Protein AF-A0A5J9T314-F1 (afdb_monomer_lite)

Organism: NCBI:txid38414

Radius of gyration: 30.05 Å; chains: 1; bounding box: 91×34×72 Å

pLDDT: mean 71.36, std 20.98, range [35.53, 98.06]

Sequence (115 aa):
MSHTDVNLLNKENENLRLELALKTTELELEENHRLKLELITKTKENDFLLTHLRHTPPSPASSQLLRQPWVHALLPHPIIRSRCMGMDERNIRRYEPDDLLMPFTSTKQPFSGGK

Secondary structure (DSSP, 8-state):
--HHHHHHHHHHHHHHHHHHHHHHHHHHHHHHHHHHHHHHHHHHHHHHHHHHHHHSPPPHHHHHHHTSTTHHHH-S-HHHHHHHTT--GGGGGG--GGGG---------------

Foldseek 3Di:
DDPVVVVVVVVVVVVVVVVVVVVVVVVVVVVVVVVVVVVVVVVVVVVVVVVVVVPDDDDPVRLVCLPDPVVLVVPPALVVNCVSVVHDPVVSVPDDVVVPPPDPDDDDDDDDDDD

Structure (mmCIF, N/CA/C/O backbone):
data_AF-A0A5J9T314-F1
#
_entry.id   AF-A0A5J9T314-F1
#
loop_
_atom_site.group_PDB
_atom_site.id
_atom_site.type_symbol
_atom_site.label_atom_id
_atom_site.label_alt_id
_atom_site.label_comp_id
_atom_site.label_asym_id
_atom_site.label_entity_id
_atom_site.label_seq_id
_atom_site.pdbx_PDB_ins_code
_atom_site.Cartn_x
_atom_site.Cartn_y
_atom_site.Cartn_z
_atom_site.occupa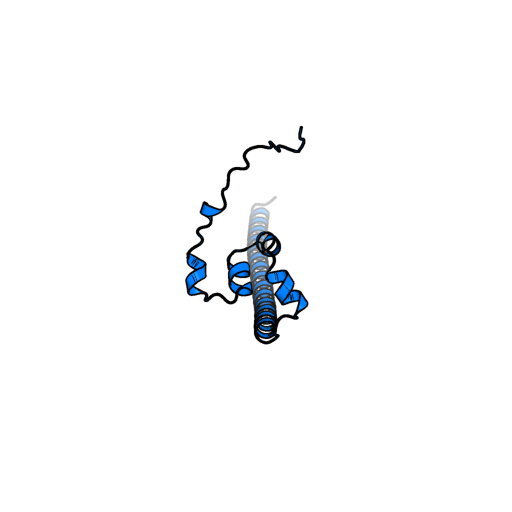ncy
_atom_site.B_iso_or_equiv
_atom_site.auth_seq_id
_atom_site.auth_comp_id
_atom_site.auth_asym_id
_atom_site.auth_atom_id
_atom_site.pdbx_PDB_model_num
ATOM 1 N N . MET A 1 1 ? 23.058 6.453 -40.280 1.00 60.25 1 MET A N 1
ATOM 2 C CA . MET A 1 1 ? 23.383 5.734 -39.029 1.00 60.25 1 MET A CA 1
ATOM 3 C C . MET A 1 1 ? 23.900 4.364 -39.403 1.00 60.25 1 MET A C 1
ATOM 5 O O . MET A 1 1 ? 23.327 3.752 -40.298 1.00 60.25 1 MET A O 1
ATOM 9 N N . SER A 1 2 ? 24.997 3.922 -38.797 1.00 80.62 2 SER A N 1
ATOM 10 C CA . SER A 1 2 ? 25.560 2.600 -39.073 1.00 80.62 2 SER A CA 1
ATOM 11 C C . SER A 1 2 ? 24.769 1.508 -38.338 1.00 80.62 2 SER A C 1
ATOM 13 O O . SER A 1 2 ? 24.140 1.770 -37.313 1.00 80.62 2 SER A O 1
ATOM 15 N N . HIS A 1 3 ? 24.798 0.268 -38.836 1.00 77.44 3 HIS A N 1
ATOM 16 C CA . HIS A 1 3 ? 24.188 -0.877 -38.140 1.00 77.44 3 HIS A CA 1
ATOM 17 C C . HIS A 1 3 ? 24.756 -1.077 -36.724 1.00 77.44 3 HIS A C 1
ATOM 19 O O . HIS A 1 3 ? 24.053 -1.532 -35.824 1.00 77.44 3 HIS A O 1
ATOM 25 N N . THR A 1 4 ? 26.016 -0.699 -36.517 1.00 79.94 4 THR A N 1
ATOM 26 C CA . THR A 1 4 ? 26.675 -0.678 -35.210 1.00 79.94 4 THR A CA 1
ATOM 27 C C . THR A 1 4 ? 26.055 0.348 -34.259 1.00 79.94 4 THR A C 1
ATOM 29 O O . THR A 1 4 ? 25.827 0.009 -33.100 1.00 79.94 4 THR A O 1
ATOM 32 N N . ASP A 1 5 ? 25.683 1.536 -34.747 1.00 85.88 5 ASP A N 1
ATOM 33 C CA . ASP A 1 5 ? 25.027 2.569 -33.928 1.00 85.88 5 ASP A CA 1
ATOM 34 C C . ASP A 1 5 ? 23.623 2.131 -33.491 1.00 85.88 5 ASP A C 1
ATOM 36 O O . ASP A 1 5 ? 23.231 2.338 -32.347 1.00 85.88 5 ASP A O 1
ATOM 40 N N . VAL A 1 6 ? 22.871 1.472 -34.380 1.00 88.88 6 VAL A N 1
ATOM 41 C CA . VAL A 1 6 ? 21.519 0.965 -34.078 1.00 88.88 6 VAL A CA 1
ATOM 42 C C . VAL A 1 6 ? 21.562 -0.147 -33.026 1.00 88.88 6 VAL A C 1
ATOM 44 O O . VAL A 1 6 ? 20.749 -0.161 -32.104 1.00 88.88 6 VAL A O 1
ATOM 47 N N . ASN A 1 7 ? 22.532 -1.060 -33.117 1.00 91.44 7 ASN A N 1
ATOM 48 C CA . ASN A 1 7 ? 22.693 -2.133 -32.134 1.00 91.44 7 ASN A CA 1
ATOM 49 C C . ASN A 1 7 ? 23.099 -1.606 -30.753 1.00 91.44 7 ASN A C 1
ATOM 51 O O . ASN A 1 7 ? 22.654 -2.146 -29.741 1.00 91.44 7 ASN A O 1
ATOM 55 N N . LEU A 1 8 ? 23.933 -0.564 -30.704 1.00 93.31 8 LEU A N 1
ATOM 56 C CA . LEU A 1 8 ? 24.309 0.081 -29.449 1.00 93.31 8 LEU A CA 1
ATOM 57 C C . LEU A 1 8 ? 23.100 0.781 -28.812 1.00 93.31 8 LEU A C 1
ATOM 59 O O . LEU A 1 8 ? 22.816 0.554 -27.639 1.00 93.31 8 LEU A O 1
ATOM 63 N N . LEU A 1 9 ? 22.337 1.529 -29.613 1.00 93.31 9 LEU A N 1
ATOM 64 C CA . LEU A 1 9 ? 21.135 2.232 -29.165 1.00 93.31 9 LEU A CA 1
ATOM 65 C C . LEU A 1 9 ? 20.049 1.271 -28.653 1.00 93.31 9 LEU A C 1
ATOM 67 O O . LEU A 1 9 ? 19.348 1.568 -27.687 1.00 93.31 9 LEU A O 1
ATOM 71 N N . ASN A 1 10 ? 19.896 0.107 -29.290 1.00 94.88 10 ASN A N 1
ATOM 72 C CA . ASN A 1 10 ? 18.940 -0.908 -28.848 1.00 94.88 10 ASN A CA 1
ATOM 73 C C . ASN A 1 10 ? 19.334 -1.503 -27.494 1.00 94.88 10 ASN A C 1
ATOM 75 O O . ASN A 1 10 ? 18.483 -1.615 -26.616 1.00 94.88 10 ASN A O 1
ATOM 79 N N . LYS A 1 11 ? 20.622 -1.813 -27.295 1.00 94.44 11 LYS A N 1
ATOM 80 C CA . LYS A 1 11 ? 21.128 -2.304 -26.004 1.00 94.44 11 LYS A CA 1
ATOM 81 C C . LYS A 1 11 ? 20.945 -1.277 -24.893 1.00 94.44 11 LYS A C 1
ATOM 83 O O . LYS A 1 11 ? 20.544 -1.628 -23.791 1.00 94.44 11 LYS A O 1
ATOM 88 N N . GLU A 1 12 ? 21.219 -0.009 -25.182 1.00 95.81 12 GLU A N 1
ATOM 89 C CA . GLU A 1 12 ? 21.023 1.071 -24.217 1.00 95.81 12 GLU A CA 1
ATOM 90 C C . GLU A 1 12 ? 19.540 1.235 -23.851 1.00 95.81 12 GLU A C 1
ATOM 92 O O . GLU A 1 12 ? 19.203 1.325 -22.674 1.00 95.81 12 GLU A O 1
ATOM 97 N N . ASN A 1 13 ? 18.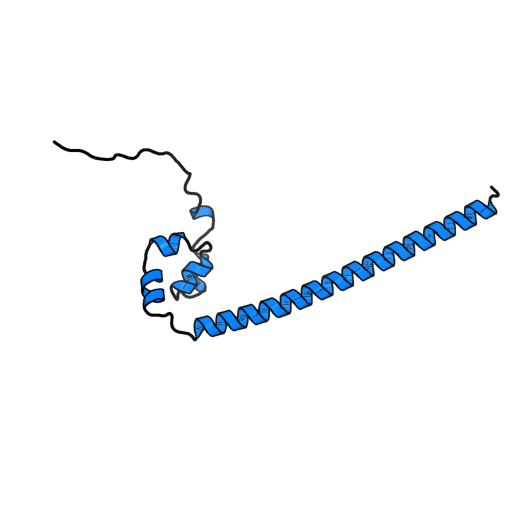633 1.153 -24.829 1.00 96.19 13 ASN A N 1
ATOM 98 C CA . ASN A 1 13 ? 17.192 1.170 -24.568 1.00 96.19 13 ASN A CA 1
ATOM 99 C C . ASN A 1 13 ? 16.712 -0.028 -23.739 1.00 96.19 13 ASN A C 1
ATOM 101 O O . ASN A 1 13 ? 15.865 0.139 -22.863 1.00 96.19 13 ASN A O 1
ATOM 105 N N . GLU A 1 14 ? 17.217 -1.233 -24.004 1.00 97.00 14 GLU A N 1
ATOM 106 C CA . GLU A 1 14 ? 16.896 -2.409 -23.189 1.00 97.00 14 GLU A CA 1
ATOM 107 C C . GLU A 1 14 ? 17.394 -2.242 -21.753 1.00 97.00 14 GLU A C 1
ATOM 109 O O . GLU A 1 14 ? 16.632 -2.479 -20.816 1.00 97.00 14 GLU A O 1
ATOM 114 N N . ASN A 1 15 ? 18.617 -1.741 -21.569 1.00 96.81 15 ASN A N 1
ATOM 115 C CA . ASN A 1 15 ? 19.162 -1.458 -20.244 1.00 96.81 15 ASN A CA 1
ATOM 116 C C . ASN A 1 15 ? 18.316 -0.430 -19.485 1.00 96.81 15 ASN A C 1
ATOM 118 O O . ASN A 1 15 ? 17.975 -0.663 -18.328 1.00 96.81 15 ASN A O 1
ATOM 122 N N . LEU A 1 16 ? 17.909 0.663 -20.138 1.00 97.75 16 LEU A N 1
ATOM 123 C CA . LEU A 1 16 ? 17.045 1.673 -19.523 1.00 97.75 16 LEU A CA 1
ATOM 124 C C . LEU A 1 16 ? 15.677 1.098 -19.135 1.00 97.75 16 LEU A C 1
ATOM 126 O O . LEU A 1 16 ? 15.155 1.417 -18.070 1.00 97.75 16 LEU A O 1
ATOM 130 N N . ARG A 1 17 ? 15.095 0.221 -19.963 1.00 97.75 17 ARG A N 1
ATOM 131 C CA . ARG A 1 17 ? 13.831 -0.460 -19.635 1.00 97.75 17 ARG A CA 1
ATOM 132 C C . ARG A 1 17 ? 13.969 -1.365 -18.416 1.00 97.75 17 ARG A C 1
ATOM 134 O O . ARG A 1 17 ? 13.069 -1.379 -17.580 1.00 97.75 17 ARG A O 1
ATOM 141 N N . LEU A 1 18 ? 15.076 -2.098 -18.310 1.00 97.75 18 LEU A N 1
ATOM 142 C CA . LEU A 1 18 ? 15.356 -2.947 -17.153 1.00 97.75 18 LEU A CA 1
ATOM 143 C C . LEU A 1 18 ? 15.574 -2.113 -15.887 1.00 97.75 18 LEU A C 1
ATOM 145 O O . LEU A 1 18 ? 15.002 -2.431 -14.849 1.00 97.75 18 LEU A O 1
ATOM 149 N N . GLU A 1 19 ? 16.337 -1.022 -15.971 1.00 97.56 19 GLU A N 1
ATOM 150 C CA . GLU A 1 19 ? 16.566 -0.126 -14.834 1.00 97.56 19 GLU A CA 1
ATOM 151 C C . GLU A 1 19 ? 15.265 0.530 -14.356 1.00 97.56 19 GLU A C 1
ATOM 153 O O . GLU A 1 19 ? 15.012 0.602 -13.153 1.00 97.56 19 GLU A O 1
ATOM 158 N N . LEU A 1 20 ? 14.407 0.958 -15.287 1.00 97.62 20 LEU A N 1
ATOM 159 C CA . LEU A 1 20 ? 13.082 1.479 -14.962 1.00 97.62 20 LEU A CA 1
ATOM 160 C C . LEU A 1 20 ? 12.225 0.427 -14.258 1.00 97.62 20 LEU A C 1
ATOM 162 O O . LEU A 1 20 ? 11.654 0.726 -13.216 1.00 97.62 20 LEU A O 1
ATOM 166 N N . ALA A 1 21 ? 12.173 -0.800 -14.783 1.00 97.25 21 ALA A N 1
ATOM 167 C CA . ALA A 1 21 ? 11.401 -1.878 -14.172 1.00 97.25 21 ALA A CA 1
ATOM 168 C C . ALA A 1 21 ? 11.866 -2.168 -12.736 1.00 97.25 21 ALA A C 1
ATOM 170 O O . ALA A 1 21 ? 11.035 -2.263 -11.834 1.00 97.25 21 ALA A O 1
ATOM 171 N N . LEU A 1 22 ? 13.182 -2.238 -12.509 1.00 97.06 22 LEU A N 1
ATOM 172 C CA . LEU A 1 22 ? 13.749 -2.441 -11.175 1.00 97.06 22 LEU A CA 1
ATOM 173 C C . LEU A 1 22 ? 13.361 -1.306 -10.222 1.00 97.06 22 LEU A C 1
ATOM 175 O O . LEU A 1 22 ? 12.785 -1.569 -9.167 1.00 97.06 22 LEU A O 1
ATOM 179 N N . LYS A 1 23 ? 13.571 -0.047 -10.622 1.00 97.44 23 LYS A N 1
ATOM 180 C CA . LYS A 1 23 ? 13.215 1.115 -9.792 1.00 97.44 23 LYS A CA 1
ATOM 181 C C . LYS A 1 23 ? 11.723 1.181 -9.480 1.00 97.44 23 LYS A C 1
ATOM 183 O O . LYS A 1 23 ? 11.352 1.540 -8.366 1.00 97.44 23 LYS A O 1
ATOM 188 N N . THR A 1 24 ? 10.858 0.823 -10.429 1.00 96.62 24 THR A N 1
ATOM 189 C CA . THR A 1 24 ? 9.412 0.750 -10.182 1.00 96.62 24 THR A CA 1
ATOM 190 C C . THR A 1 24 ? 9.091 -0.303 -9.126 1.00 96.62 24 THR A C 1
ATOM 192 O O . THR A 1 24 ? 8.367 -0.001 -8.182 1.00 96.62 24 THR A O 1
ATOM 195 N N . THR A 1 25 ? 9.672 -1.502 -9.224 1.00 96.56 25 THR A N 1
ATOM 196 C CA . THR A 1 25 ? 9.438 -2.551 -8.218 1.00 96.56 25 THR A CA 1
ATOM 197 C C . THR A 1 25 ? 9.966 -2.177 -6.833 1.00 96.56 25 THR A C 1
ATOM 199 O O . THR A 1 25 ? 9.310 -2.460 -5.834 1.00 96.56 25 THR A O 1
ATOM 202 N N . GLU A 1 26 ? 11.117 -1.505 -6.752 1.00 96.69 26 GLU A N 1
ATOM 203 C CA . GLU A 1 26 ? 11.666 -1.013 -5.485 1.00 96.69 26 GLU A CA 1
ATOM 204 C C . GLU A 1 26 ? 10.729 0.006 -4.830 1.00 96.69 26 GLU A C 1
ATOM 206 O O . GLU A 1 26 ? 10.416 -0.122 -3.645 1.00 96.69 26 GLU A O 1
ATOM 211 N N . LEU A 1 27 ? 10.217 0.961 -5.612 1.00 96.75 27 LEU A N 1
ATOM 212 C CA . LEU A 1 27 ? 9.291 1.980 -5.125 1.00 96.75 27 LEU A CA 1
ATOM 213 C C . LEU A 1 27 ? 7.974 1.369 -4.624 1.00 96.75 27 LEU A C 1
ATOM 215 O O . LEU A 1 27 ? 7.490 1.732 -3.552 1.00 96.75 27 LEU A O 1
ATOM 219 N N . GLU A 1 28 ? 7.409 0.412 -5.364 1.00 96.56 28 GLU A N 1
ATOM 220 C CA . GLU A 1 28 ? 6.191 -0.298 -4.958 1.00 96.56 28 GLU A CA 1
ATOM 221 C C . GLU A 1 28 ? 6.388 -1.067 -3.646 1.00 96.56 28 GLU A C 1
ATOM 223 O O . GLU A 1 28 ? 5.522 -1.042 -2.767 1.00 96.56 28 GLU A O 1
ATOM 228 N N . LEU A 1 29 ? 7.532 -1.739 -3.488 1.00 96.12 29 LEU A N 1
ATOM 229 C CA . LEU A 1 29 ? 7.862 -2.467 -2.264 1.00 96.12 29 LEU A CA 1
ATOM 230 C C . LEU A 1 29 ? 8.039 -1.522 -1.072 1.00 96.12 29 LEU A C 1
ATOM 232 O O . LEU A 1 29 ? 7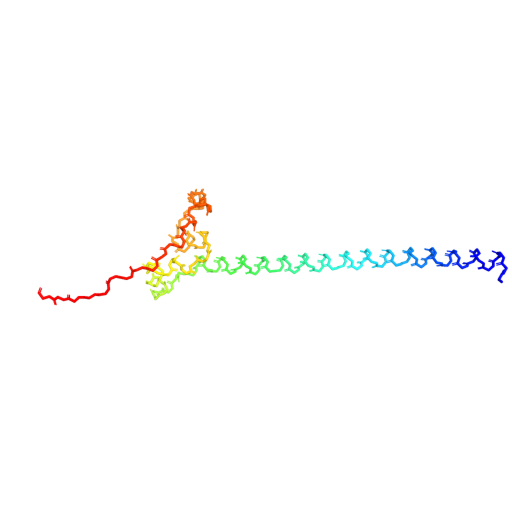.527 -1.814 0.014 1.00 96.12 29 LEU A O 1
ATOM 236 N N . GLU A 1 30 ? 8.722 -0.394 -1.264 1.00 96.44 30 GLU A N 1
ATOM 237 C CA . GLU A 1 30 ? 8.933 0.609 -0.221 1.00 96.44 30 GLU A CA 1
ATOM 238 C C . GLU A 1 30 ? 7.610 1.242 0.229 1.00 96.44 30 GLU A C 1
ATOM 240 O O . GLU A 1 30 ? 7.324 1.308 1.430 1.00 96.44 30 GLU A O 1
ATOM 245 N N . GLU A 1 31 ? 6.750 1.631 -0.714 1.00 96.19 31 GLU A N 1
ATOM 246 C CA . GLU A 1 31 ? 5.442 2.195 -0.390 1.00 96.19 31 GLU A CA 1
ATOM 247 C C . GLU A 1 31 ? 4.538 1.170 0.304 1.00 96.19 31 GLU A C 1
ATOM 249 O O . GLU A 1 31 ? 3.893 1.484 1.310 1.00 96.19 31 GLU A O 1
ATOM 254 N N . ASN A 1 32 ? 4.533 -0.082 -0.159 1.00 96.69 32 ASN A N 1
ATOM 255 C CA . ASN A 1 32 ? 3.767 -1.147 0.482 1.00 96.69 32 ASN A CA 1
ATOM 256 C C . ASN A 1 32 ? 4.236 -1.392 1.923 1.00 96.69 32 ASN A C 1
ATOM 258 O O . ASN A 1 32 ? 3.419 -1.556 2.834 1.00 96.69 32 ASN A O 1
ATOM 262 N N . HIS A 1 33 ? 5.551 -1.384 2.147 1.00 9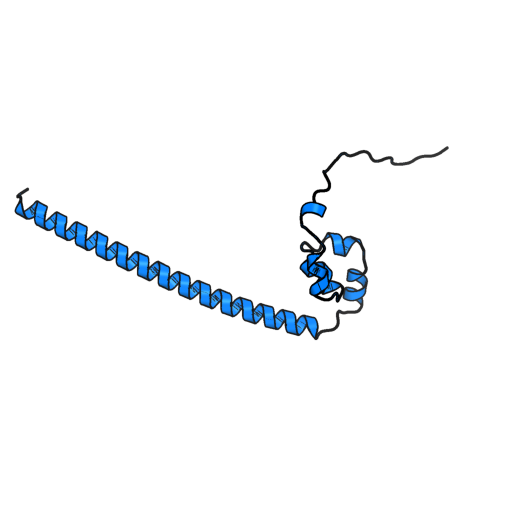7.06 33 HIS A N 1
ATOM 263 C CA . HIS A 1 33 ? 6.131 -1.512 3.477 1.00 97.06 33 HIS A CA 1
ATOM 264 C C . HIS A 1 33 ? 5.733 -0.336 4.381 1.00 97.06 33 HIS A C 1
ATOM 266 O O . HIS A 1 33 ? 5.267 -0.559 5.503 1.00 97.06 33 HIS A O 1
ATOM 272 N N . ARG A 1 34 ? 5.814 0.903 3.878 1.00 98.06 34 ARG A N 1
ATOM 273 C CA . ARG A 1 34 ? 5.371 2.109 4.593 1.00 98.06 34 ARG A CA 1
ATOM 274 C C . ARG A 1 34 ? 3.900 2.012 5.007 1.00 98.06 34 ARG A C 1
ATOM 276 O O . ARG A 1 34 ? 3.575 2.239 6.172 1.00 98.06 34 ARG A O 1
ATOM 283 N N . LEU A 1 35 ? 3.019 1.633 4.082 1.00 97.19 35 LEU A N 1
ATOM 284 C CA . LEU A 1 35 ? 1.582 1.497 4.340 1.00 97.19 35 LEU A CA 1
ATOM 285 C C . LEU A 1 35 ? 1.277 0.398 5.365 1.00 97.19 35 LEU A C 1
ATOM 287 O O . LEU A 1 35 ? 0.428 0.585 6.237 1.00 97.19 35 LEU A O 1
ATOM 291 N N . LYS A 1 36 ? 1.990 -0.734 5.315 1.00 96.44 36 LYS A N 1
ATOM 292 C CA . LYS A 1 36 ? 1.863 -1.804 6.318 1.00 96.44 36 LYS A CA 1
ATOM 293 C C . LYS A 1 36 ? 2.227 -1.319 7.720 1.00 96.44 36 LYS A C 1
ATOM 295 O O . LYS A 1 36 ? 1.503 -1.613 8.669 1.00 96.44 36 LYS A O 1
ATOM 300 N N . LEU A 1 37 ? 3.315 -0.563 7.859 1.00 97.38 37 LEU A N 1
ATOM 301 C CA . LEU A 1 37 ? 3.722 0.004 9.149 1.00 97.38 37 LEU A CA 1
ATOM 302 C C . LEU A 1 37 ? 2.707 1.026 9.677 1.00 97.38 37 LEU A C 1
ATOM 304 O O . LEU A 1 37 ? 2.384 1.021 10.870 1.00 97.38 37 LEU A O 1
ATOM 308 N N . GLU A 1 38 ? 2.162 1.865 8.795 1.00 96.19 38 GLU A N 1
ATOM 309 C CA . GLU A 1 38 ? 1.108 2.818 9.148 1.00 96.19 38 GLU A CA 1
ATOM 310 C C . GLU A 1 38 ? -0.155 2.093 9.638 1.00 96.19 38 GLU A C 1
ATOM 312 O O . GLU A 1 38 ? -0.708 2.441 10.684 1.00 96.19 38 GLU A O 1
ATOM 317 N N . LEU A 1 39 ? -0.572 1.031 8.939 1.00 95.56 39 LEU A N 1
ATOM 318 C CA . LEU A 1 39 ? -1.722 0.215 9.324 1.00 95.56 39 LEU A CA 1
ATOM 319 C C . LEU A 1 39 ? -1.526 -0.438 10.697 1.00 95.56 39 LEU A C 1
ATOM 321 O O . LEU A 1 39 ? -2.437 -0.408 11.524 1.00 95.56 39 LEU A O 1
ATOM 325 N N . ILE A 1 40 ? -0.344 -0.999 10.964 1.00 94.75 40 ILE A N 1
ATOM 326 C CA . ILE A 1 40 ? -0.024 -1.603 12.266 1.00 94.75 40 ILE A CA 1
ATOM 327 C C . ILE A 1 40 ? -0.123 -0.557 13.379 1.00 94.75 40 ILE A C 1
ATOM 329 O O . ILE A 1 40 ? -0.716 -0.828 14.423 1.00 94.75 40 ILE A O 1
ATOM 333 N N . THR A 1 41 ? 0.430 0.634 13.157 1.00 93.38 41 THR A N 1
ATOM 334 C CA . THR A 1 41 ? 0.398 1.728 14.138 1.00 93.38 41 THR A CA 1
ATOM 335 C C . THR A 1 41 ? -1.038 2.150 14.439 1.00 93.38 41 THR A C 1
ATOM 337 O O . THR A 1 41 ? -1.455 2.110 15.595 1.00 93.38 41 THR A O 1
ATOM 340 N N . LYS A 1 42 ? -1.836 2.425 13.400 1.00 93.06 42 LYS A N 1
ATOM 341 C CA . LYS A 1 42 ? -3.250 2.802 13.557 1.00 93.06 42 LYS A CA 1
ATOM 342 C C . LYS A 1 42 ? -4.090 1.708 14.210 1.00 93.06 42 LYS A C 1
ATOM 344 O O . LYS A 1 42 ? -4.993 2.007 14.984 1.00 93.06 42 LYS A O 1
ATOM 349 N N . THR A 1 43 ? -3.797 0.440 13.926 1.00 90.31 43 THR A N 1
ATOM 350 C CA . THR A 1 43 ? -4.498 -0.689 14.557 1.00 90.31 43 THR A CA 1
ATOM 351 C C . THR A 1 43 ? -4.219 -0.724 16.057 1.00 90.31 43 THR A C 1
ATOM 353 O O . THR A 1 43 ? -5.155 -0.813 16.843 1.00 90.31 43 THR A O 1
ATOM 356 N N . LYS A 1 44 ? -2.956 -0.552 16.470 1.00 90.12 44 LYS A N 1
ATOM 357 C CA . LYS A 1 44 ? -2.583 -0.487 17.892 1.00 90.12 44 LYS A CA 1
ATOM 358 C C . LYS A 1 44 ? -3.223 0.700 18.612 1.00 90.12 44 LYS A C 1
ATOM 360 O O . LYS A 1 44 ? -3.687 0.546 19.738 1.00 90.12 44 LYS A O 1
ATOM 365 N N . GLU A 1 45 ? -3.262 1.867 17.973 1.00 89.50 45 GLU A N 1
ATOM 366 C CA . GLU A 1 45 ? -3.954 3.046 18.510 1.00 89.50 45 GLU A CA 1
ATOM 367 C C . GLU A 1 45 ? -5.452 2.780 18.691 1.00 89.50 45 GLU A C 1
ATOM 369 O O . GLU A 1 45 ? -6.021 3.109 19.730 1.00 89.50 45 GLU A O 1
ATOM 374 N N . ASN A 1 46 ? -6.090 2.132 17.715 1.00 87.81 46 ASN A N 1
ATOM 375 C CA . ASN A 1 46 ? -7.502 1.774 17.792 1.00 87.81 46 ASN A CA 1
ATOM 376 C C . ASN A 1 46 ? -7.768 0.758 18.913 1.00 87.81 46 ASN A C 1
ATOM 378 O O . ASN A 1 46 ? -8.657 0.974 19.732 1.00 87.81 46 ASN A O 1
ATOM 382 N N . ASP A 1 47 ? -6.955 -0.293 19.023 1.00 82.19 47 ASP A N 1
ATOM 383 C CA . ASP A 1 47 ? -7.056 -1.278 20.106 1.00 82.19 47 ASP A CA 1
ATOM 384 C C . ASP A 1 47 ? -6.880 -0.624 21.485 1.00 82.19 47 ASP A C 1
ATOM 386 O O . ASP A 1 47 ? -7.625 -0.916 22.427 1.00 82.19 47 ASP A O 1
ATOM 390 N N . PHE A 1 48 ? -5.944 0.321 21.608 1.00 84.12 48 PHE A N 1
ATOM 391 C CA . PHE A 1 48 ? -5.776 1.115 22.823 1.00 84.12 48 PHE A CA 1
ATOM 392 C C . PHE A 1 48 ? -7.026 1.952 23.138 1.00 84.12 48 PHE A C 1
ATOM 394 O O . PHE A 1 48 ? -7.522 1.934 24.263 1.00 84.12 48 PHE A O 1
ATOM 401 N N . LEU A 1 49 ? -7.592 2.648 22.151 1.00 81.88 49 LEU A N 1
ATOM 402 C CA . LEU A 1 49 ? -8.813 3.431 22.351 1.00 81.88 49 LEU A CA 1
ATOM 403 C C . LEU A 1 49 ? -10.008 2.542 22.710 1.00 81.88 49 LEU A C 1
ATOM 405 O O . LEU A 1 49 ? -10.781 2.883 23.602 1.00 81.88 49 LEU A O 1
ATOM 409 N N . LEU A 1 50 ? -10.152 1.382 22.071 1.00 76.75 50 LEU A N 1
ATOM 410 C CA . LEU A 1 50 ? -11.229 0.430 22.344 1.00 76.75 50 LEU A CA 1
ATOM 411 C C . LEU A 1 50 ? -11.124 -0.176 23.742 1.00 76.75 50 LEU A C 1
ATOM 413 O O . LEU A 1 50 ? -12.137 -0.307 24.432 1.00 76.75 50 LEU A O 1
ATOM 417 N N . THR A 1 51 ? -9.915 -0.536 24.173 1.00 76.62 51 THR A N 1
ATOM 418 C CA . THR A 1 51 ? -9.684 -1.010 25.543 1.00 76.62 51 THR A CA 1
ATOM 419 C C . THR A 1 51 ? -9.987 0.097 26.548 1.00 76.62 51 THR A C 1
ATOM 421 O O . THR A 1 51 ? -10.730 -0.137 27.501 1.00 76.62 51 THR A O 1
ATOM 424 N N . HIS A 1 52 ? -9.532 1.326 26.298 1.00 74.44 52 HIS A N 1
ATOM 425 C CA . HIS A 1 52 ? -9.834 2.462 27.164 1.00 74.44 52 HIS A CA 1
ATOM 426 C C . HIS A 1 52 ? -11.343 2.742 27.250 1.00 74.44 52 HIS A C 1
ATOM 428 O O . HIS A 1 52 ? -11.887 2.873 28.345 1.00 74.44 52 HIS A O 1
ATOM 434 N N . LEU A 1 53 ? -12.057 2.736 26.122 1.00 72.44 53 LEU A N 1
ATOM 435 C CA . LEU A 1 53 ? -13.513 2.914 26.075 1.00 72.44 53 LEU A CA 1
ATOM 436 C C . LEU A 1 53 ? -14.279 1.792 26.787 1.00 72.44 53 LEU A C 1
ATOM 438 O O . LEU A 1 53 ? -15.314 2.059 27.387 1.00 72.44 53 LEU A O 1
ATOM 442 N N . ARG A 1 54 ? -13.788 0.547 26.757 1.00 68.50 54 ARG A N 1
ATOM 443 C CA . ARG A 1 54 ? -14.399 -0.566 27.506 1.00 68.50 54 ARG A CA 1
ATOM 444 C C . ARG A 1 54 ? -14.265 -0.409 29.018 1.00 68.50 54 ARG A C 1
ATOM 446 O O . ARG A 1 54 ? -15.165 -0.817 29.747 1.00 68.50 54 ARG A O 1
ATOM 453 N N . HIS A 1 55 ? -13.145 0.134 29.483 1.00 68.44 55 HIS A N 1
ATOM 454 C CA . HIS A 1 55 ? -12.857 0.268 30.912 1.00 68.44 55 HIS A CA 1
ATOM 455 C C . HIS A 1 55 ? -13.324 1.599 31.504 1.00 68.44 55 HIS A C 1
ATOM 457 O O . HIS A 1 55 ? -13.406 1.724 32.725 1.00 68.44 55 HIS A O 1
ATOM 463 N N . THR A 1 56 ? -13.672 2.570 30.662 1.00 63.62 56 THR A N 1
ATOM 464 C CA . THR A 1 56 ? -14.210 3.852 31.111 1.00 63.62 56 THR A CA 1
ATOM 465 C C . THR A 1 56 ? -15.735 3.774 31.113 1.00 63.62 56 THR A C 1
ATOM 467 O O . THR A 1 56 ? -16.334 3.667 30.040 1.00 63.62 56 THR A O 1
ATOM 470 N N . PRO A 1 57 ? -16.404 3.813 32.279 1.00 62.88 57 PRO A N 1
ATOM 471 C CA . PRO A 1 57 ? -17.857 3.823 32.305 1.00 62.88 57 PRO A CA 1
ATOM 472 C C . PRO A 1 57 ? -18.365 5.072 31.565 1.00 62.88 57 PRO A C 1
ATOM 474 O O . PRO A 1 57 ? -17.827 6.166 31.773 1.00 62.88 57 PRO A O 1
ATOM 477 N N . PRO A 1 58 ? -19.384 4.944 30.695 1.00 66.56 58 PRO A N 1
ATOM 478 C CA . PRO A 1 58 ? -19.944 6.097 30.009 1.00 66.56 58 PRO A CA 1
ATOM 479 C C . PRO A 1 58 ? -20.447 7.105 31.040 1.00 66.56 58 PRO A C 1
ATOM 481 O O . PRO A 1 58 ? -21.079 6.733 32.033 1.00 66.56 58 PRO A O 1
ATOM 484 N N . SER A 1 59 ? -20.196 8.395 30.795 1.00 71.19 59 SER A N 1
ATOM 485 C CA . SER A 1 59 ? -20.723 9.445 31.666 1.00 71.19 59 SER A CA 1
ATOM 486 C C . SER A 1 59 ? -22.253 9.306 31.803 1.00 71.19 59 SER A C 1
ATOM 488 O O . SER A 1 59 ? -22.913 8.804 30.880 1.00 71.19 59 SER A O 1
ATOM 490 N N . PRO A 1 60 ? -22.860 9.756 32.914 1.00 70.88 60 PRO A N 1
ATOM 491 C CA . PRO A 1 60 ? -24.310 9.679 33.102 1.00 70.88 60 PRO A CA 1
ATOM 492 C C . PRO A 1 60 ? -25.098 10.319 31.947 1.00 70.88 60 PRO A C 1
ATOM 494 O O . PRO A 1 60 ? -26.104 9.768 31.501 1.00 70.88 60 PRO A O 1
ATOM 497 N N . ALA A 1 61 ? -24.593 11.431 31.402 1.00 71.19 61 ALA A N 1
ATOM 498 C CA . ALA A 1 61 ? -25.170 12.110 30.244 1.00 71.19 61 ALA A CA 1
ATOM 499 C C . ALA A 1 61 ? -25.050 11.273 28.958 1.00 71.19 61 ALA A C 1
ATOM 501 O O . ALA A 1 61 ? -26.023 11.123 28.218 1.00 71.19 61 ALA A O 1
ATOM 502 N N . SER A 1 62 ? -23.887 10.658 28.719 1.00 68.81 62 SER A N 1
ATOM 503 C CA . SER A 1 62 ? -23.668 9.760 27.575 1.00 68.81 62 SER A CA 1
ATOM 504 C C . SER A 1 62 ? -24.590 8.537 27.632 1.00 68.81 62 SER A C 1
ATOM 506 O O . SER A 1 62 ? -25.169 8.148 26.622 1.00 68.81 62 SER A O 1
ATOM 508 N N . SER A 1 63 ? -24.791 7.971 28.823 1.00 69.19 63 SER A N 1
ATOM 509 C CA . SER A 1 63 ? -25.694 6.836 29.043 1.00 69.19 63 SER A CA 1
ATOM 510 C C . SER A 1 63 ? -27.162 7.193 28.792 1.00 69.19 63 SER A C 1
ATOM 512 O O . SER A 1 63 ? -27.909 6.380 28.252 1.00 69.19 63 SER A O 1
ATOM 514 N N . GLN A 1 64 ? -27.592 8.402 29.165 1.00 70.88 64 GLN A N 1
ATOM 515 C CA . GLN A 1 64 ? -28.953 8.880 28.899 1.00 70.88 64 GLN A CA 1
ATOM 516 C C . GLN A 1 64 ? -29.196 9.161 27.413 1.00 70.88 64 GLN A C 1
ATOM 518 O O . GLN A 1 64 ? -30.281 8.863 26.912 1.00 70.88 64 GLN A O 1
ATOM 523 N N . LEU A 1 65 ? -28.197 9.692 26.704 1.00 69.50 65 LEU A N 1
ATOM 524 C CA . LEU A 1 65 ? -28.265 9.915 25.259 1.00 69.50 65 LEU A CA 1
ATOM 525 C C . LEU A 1 65 ? -28.324 8.594 24.486 1.00 69.50 65 LEU A C 1
ATOM 527 O O . LEU A 1 65 ? -29.163 8.448 23.606 1.00 69.50 65 LEU A O 1
ATOM 531 N N . LEU A 1 66 ? -27.519 7.594 24.861 1.00 66.12 66 LEU A N 1
ATOM 532 C CA . LEU A 1 66 ? -27.552 6.265 24.235 1.00 66.12 66 LEU A CA 1
ATOM 533 C C . LEU A 1 66 ? -28.883 5.523 24.420 1.00 66.12 66 LEU A C 1
ATOM 535 O O . LEU A 1 66 ? -29.139 4.576 23.690 1.00 66.12 66 LEU A O 1
ATOM 539 N N . ARG A 1 67 ? -29.735 5.936 25.367 1.00 67.00 67 ARG A N 1
ATOM 540 C CA . ARG A 1 67 ? -31.093 5.391 25.534 1.00 67.00 67 ARG A CA 1
ATOM 541 C C . ARG A 1 67 ? -32.122 6.031 24.599 1.00 67.00 67 ARG A C 1
ATOM 543 O O . ARG A 1 67 ? -33.260 5.569 24.557 1.00 67.00 67 ARG A O 1
ATOM 550 N N . GLN A 1 68 ? -31.765 7.099 23.885 1.00 74.06 68 GLN A N 1
ATOM 551 C CA . GLN A 1 68 ? -32.694 7.803 23.009 1.00 74.06 68 GLN A CA 1
ATOM 552 C C . GLN A 1 68 ? -32.862 7.061 21.669 1.00 74.06 68 GLN A C 1
ATOM 554 O O . GLN A 1 68 ? -31.868 6.804 20.985 1.00 74.06 68 GLN A O 1
ATOM 559 N N . PRO A 1 69 ? -34.101 6.780 21.220 1.00 63.78 69 PRO A N 1
ATOM 560 C CA . PRO A 1 69 ? -34.363 6.011 19.999 1.00 63.78 69 PRO A CA 1
ATOM 561 C C . PRO A 1 69 ? -33.701 6.574 18.734 1.00 63.78 69 PRO A C 1
ATOM 563 O O . PRO A 1 69 ? -33.246 5.816 17.879 1.00 63.78 69 PRO A O 1
ATOM 566 N N . TRP A 1 70 ? -33.613 7.902 18.627 1.00 69.50 70 TRP A N 1
ATOM 567 C CA . TRP A 1 70 ? -33.035 8.592 17.473 1.00 69.50 70 TRP A CA 1
ATOM 568 C C . TRP A 1 70 ? -31.506 8.487 17.416 1.00 69.50 70 TRP A C 1
ATOM 570 O O . TRP A 1 70 ? -30.945 8.455 16.325 1.00 69.50 70 TRP A O 1
ATOM 580 N N . VAL A 1 71 ? -30.820 8.349 18.557 1.00 68.88 71 VAL A N 1
ATOM 581 C CA . VAL A 1 71 ? -29.356 8.171 18.596 1.00 68.88 71 VAL A CA 1
ATOM 582 C C . VAL A 1 71 ? -28.959 6.869 17.904 1.00 68.88 71 VAL A C 1
ATOM 584 O O . VAL A 1 71 ? -27.957 6.812 17.197 1.00 68.88 71 VAL A O 1
ATOM 587 N N . HIS A 1 72 ? -29.792 5.836 18.012 1.00 61.25 72 HIS A N 1
ATOM 588 C CA . HIS A 1 72 ? -29.572 4.566 17.329 1.00 61.25 72 HIS A CA 1
ATOM 589 C C . HIS A 1 72 ? -29.750 4.621 15.809 1.00 61.25 72 HIS A C 1
ATOM 591 O O . HIS A 1 72 ? -29.188 3.773 15.119 1.00 61.25 72 HIS A O 1
ATOM 597 N N . ALA A 1 73 ? -30.524 5.582 15.300 1.00 62.97 73 ALA A N 1
ATOM 598 C CA . ALA A 1 73 ? -30.691 5.810 13.865 1.00 62.97 73 ALA A CA 1
ATOM 599 C C . ALA A 1 73 ? -29.499 6.569 13.256 1.00 62.97 73 ALA A C 1
ATOM 601 O O . ALA A 1 73 ? -29.292 6.519 12.049 1.00 62.97 73 ALA A O 1
ATOM 602 N N . LEU A 1 74 ? -28.706 7.246 14.094 1.00 63.19 74 LEU A N 1
ATOM 603 C CA . LEU A 1 74 ? -27.511 7.989 13.691 1.00 63.19 74 LEU A CA 1
ATOM 604 C C . LEU A 1 74 ? -26.225 7.152 13.762 1.00 63.19 74 LEU A C 1
ATOM 606 O O . LEU A 1 74 ? -25.201 7.587 13.242 1.00 63.19 74 LEU A O 1
ATOM 610 N N . LEU A 1 75 ? -26.249 5.973 14.398 1.00 62.78 75 LEU A N 1
ATOM 611 C CA . LEU A 1 75 ? -25.099 5.067 14.428 1.00 62.78 75 LEU A CA 1
ATOM 612 C C . LEU A 1 75 ? -25.018 4.307 13.093 1.00 62.78 75 LEU A C 1
ATOM 614 O O .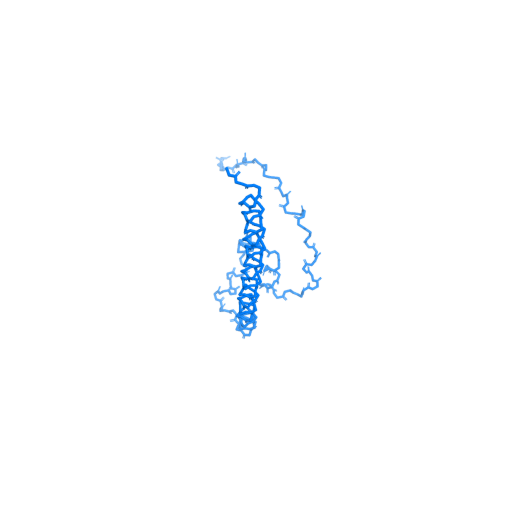 LEU A 1 75 ? -25.863 3.450 12.835 1.00 62.78 75 LEU A O 1
ATOM 618 N N . PRO A 1 76 ? -23.998 4.570 12.257 1.00 53.44 76 PRO A N 1
ATOM 619 C CA . PRO A 1 76 ? -23.997 4.164 10.852 1.00 53.44 76 PRO A CA 1
ATOM 620 C C . PRO A 1 76 ? -23.777 2.660 10.628 1.00 53.44 76 PRO A C 1
ATOM 622 O O . PRO A 1 76 ? -23.846 2.205 9.493 1.00 53.44 76 PRO A O 1
ATOM 625 N N . HIS A 1 77 ? -23.497 1.873 11.676 1.00 56.47 77 HIS A N 1
ATOM 626 C CA . HIS A 1 77 ? -23.167 0.456 11.531 1.00 56.47 77 HIS A CA 1
ATOM 627 C C . HIS A 1 77 ? -23.801 -0.395 12.649 1.00 56.47 77 HIS A C 1
ATOM 629 O O . HIS A 1 77 ? -23.605 -0.083 13.831 1.00 56.47 77 HIS A O 1
ATOM 635 N N . PRO A 1 78 ? -24.490 -1.513 12.329 1.00 55.09 78 PRO A N 1
ATOM 636 C CA . PRO A 1 78 ? -25.119 -2.394 13.322 1.00 55.09 78 PRO A CA 1
ATOM 637 C C . PRO A 1 78 ? -24.143 -2.908 14.393 1.00 55.09 78 PRO A C 1
ATOM 639 O O . PRO A 1 78 ? -24.517 -3.033 15.554 1.00 55.09 78 PRO A O 1
ATOM 642 N N . ILE A 1 79 ? -22.864 -3.089 14.046 1.00 53.03 79 ILE A N 1
ATOM 643 C CA . ILE A 1 79 ? -21.785 -3.469 14.972 1.00 53.03 79 ILE A CA 1
ATOM 644 C C . ILE A 1 79 ? -21.570 -2.401 16.057 1.00 53.03 79 ILE A C 1
ATOM 646 O O . ILE A 1 79 ? -21.432 -2.735 17.233 1.00 53.03 79 ILE A O 1
ATOM 650 N N . ILE A 1 80 ? -21.572 -1.116 15.685 1.00 53.03 80 ILE A N 1
ATOM 651 C CA . ILE A 1 80 ? -21.401 0.001 16.628 1.00 53.03 80 ILE A CA 1
ATOM 652 C C . ILE A 1 80 ? -22.632 0.087 17.539 1.00 53.03 80 ILE A C 1
ATOM 654 O O . ILE A 1 80 ? -22.494 0.200 18.755 1.00 53.03 80 ILE A O 1
ATOM 658 N N . ARG A 1 81 ? -23.835 -0.077 16.974 1.00 55.44 81 ARG A N 1
ATOM 659 C CA . ARG A 1 81 ? -25.100 -0.100 17.722 1.00 55.44 81 ARG A CA 1
ATOM 660 C C . ARG A 1 81 ? -25.157 -1.241 18.747 1.00 55.44 81 ARG A C 1
ATOM 662 O O . ARG A 1 81 ? -25.510 -0.993 19.896 1.00 55.44 81 ARG A O 1
ATOM 669 N N . SER A 1 82 ? -24.770 -2.462 18.373 1.00 55.97 82 SER A N 1
ATOM 670 C CA . SER A 1 82 ? -24.721 -3.612 19.290 1.00 55.97 82 SER A CA 1
ATOM 671 C C . SER A 1 82 ? -23.686 -3.431 20.404 1.00 55.97 82 SER A C 1
ATOM 673 O O . SER A 1 82 ? -23.964 -3.766 21.556 1.00 55.97 82 SER A O 1
ATOM 675 N N . ARG A 1 83 ? -22.521 -2.848 20.087 1.00 53.91 83 ARG A N 1
ATOM 676 C CA . ARG A 1 83 ? -21.460 -2.564 21.067 1.00 53.91 83 ARG A CA 1
ATOM 677 C C . ARG A 1 83 ? -21.859 -1.477 22.068 1.00 53.91 83 ARG A C 1
ATOM 679 O O . ARG A 1 83 ? -21.614 -1.653 23.256 1.00 53.91 83 ARG A O 1
ATOM 686 N N . CYS A 1 84 ? -22.536 -0.411 21.633 1.00 51.09 84 CYS A N 1
ATOM 687 C CA . CYS A 1 84 ? -23.066 0.626 22.530 1.00 51.09 84 CYS A CA 1
ATOM 688 C C . CYS A 1 84 ? -24.143 0.106 23.499 1.00 51.09 84 CYS A C 1
ATOM 690 O O . CYS A 1 84 ? -24.337 0.691 24.560 1.00 51.09 84 CYS A O 1
ATOM 692 N N . MET A 1 85 ? -24.827 -0.986 23.148 1.00 53.16 85 MET A N 1
ATOM 693 C CA . MET A 1 85 ? -25.876 -1.606 23.966 1.00 53.16 85 MET A CA 1
ATOM 694 C C . MET A 1 85 ? -25.365 -2.756 24.848 1.00 53.16 85 MET A C 1
ATOM 696 O O . MET A 1 85 ? -26.167 -3.403 25.516 1.00 53.16 85 MET A O 1
ATOM 700 N N . GLY A 1 86 ? -24.054 -3.038 24.851 1.00 54.22 86 GLY A N 1
ATOM 701 C CA . GLY A 1 86 ? -23.473 -4.130 25.638 1.00 54.22 86 GLY A CA 1
ATOM 702 C C . GLY A 1 86 ? -23.926 -5.529 25.199 1.00 54.22 86 GLY A C 1
ATOM 703 O O . GLY A 1 86 ? -23.947 -6.441 26.019 1.00 54.22 86 GLY A O 1
ATOM 704 N N . MET A 1 87 ? -24.325 -5.708 23.933 1.00 52.75 87 MET A N 1
ATOM 705 C CA . MET A 1 87 ? -24.759 -7.012 23.419 1.00 52.75 87 MET A CA 1
ATOM 706 C C . MET A 1 87 ? -23.567 -7.878 22.984 1.00 52.75 87 MET A C 1
ATOM 708 O O . MET A 1 87 ? -22.656 -7.398 22.310 1.00 52.75 87 MET A O 1
ATOM 712 N N . ASP A 1 88 ? -23.614 -9.172 23.321 1.00 52.81 88 ASP A N 1
ATOM 713 C CA . ASP A 1 88 ? -22.620 -10.178 22.926 1.00 52.81 88 ASP A CA 1
ATOM 714 C C . ASP A 1 88 ? -22.441 -10.269 21.401 1.00 52.81 88 ASP A C 1
ATOM 716 O O . ASP A 1 88 ? -23.410 -10.299 20.636 1.00 52.81 88 ASP A O 1
ATOM 720 N N . GLU A 1 89 ? -21.190 -10.435 20.957 1.00 51.75 89 GLU A N 1
ATOM 721 C CA . GLU A 1 89 ? -20.801 -10.474 19.536 1.00 51.75 89 GLU A CA 1
ATOM 722 C C . GLU A 1 89 ? -21.509 -11.580 18.725 1.00 51.75 89 GLU A C 1
ATOM 724 O O . GLU A 1 89 ? -21.677 -11.463 17.512 1.00 51.75 89 GLU A O 1
ATOM 729 N N . ARG A 1 90 ? -22.019 -12.623 19.395 1.00 53.25 90 ARG A N 1
ATOM 730 C CA . ARG A 1 90 ? -22.790 -13.721 18.785 1.00 53.25 90 ARG A CA 1
ATOM 731 C C . ARG A 1 90 ? -24.182 -13.309 18.285 1.00 53.25 90 ARG A C 1
ATOM 733 O O . ARG A 1 90 ? -24.732 -13.999 17.433 1.00 53.25 90 ARG A O 1
ATOM 740 N N . ASN A 1 91 ? -24.740 -12.194 18.766 1.00 47.78 91 ASN A N 1
ATOM 741 C CA . ASN A 1 91 ? -26.043 -11.672 18.323 1.00 47.78 91 ASN A CA 1
ATOM 742 C C . ASN A 1 91 ? -25.947 -10.674 17.156 1.00 47.78 91 ASN A C 1
ATOM 744 O O . ASN A 1 91 ? -26.971 -10.293 16.595 1.00 47.78 91 ASN A O 1
ATOM 748 N N . ILE A 1 92 ? -24.736 -10.266 16.766 1.00 51.00 92 ILE A N 1
ATOM 749 C CA . ILE A 1 92 ? -24.512 -9.263 15.712 1.00 51.00 92 ILE A CA 1
ATOM 750 C C . ILE A 1 92 ? -24.850 -9.820 14.317 1.00 51.00 92 ILE A C 1
ATOM 752 O O . ILE A 1 92 ? -25.295 -9.080 13.447 1.00 51.00 92 ILE A O 1
ATOM 756 N N . ARG A 1 93 ? -24.716 -11.138 14.111 1.00 49.88 93 ARG A N 1
ATOM 757 C CA . ARG A 1 93 ? -24.947 -11.805 12.814 1.00 49.88 93 ARG A CA 1
ATOM 758 C C . ARG A 1 93 ? -26.420 -11.980 12.414 1.00 49.88 93 ARG A C 1
ATOM 760 O O . ARG A 1 93 ? -26.683 -12.631 11.414 1.00 49.88 93 ARG A O 1
ATOM 767 N N . ARG A 1 94 ? -27.383 -11.469 13.190 1.00 50.69 94 ARG A N 1
ATOM 768 C CA . ARG A 1 94 ? -28.820 -11.599 12.869 1.00 50.69 94 ARG A CA 1
ATOM 769 C C . ARG A 1 94 ? -29.395 -10.451 12.041 1.00 50.69 94 ARG A C 1
ATOM 771 O O . ARG A 1 94 ? -30.559 -10.528 11.679 1.00 50.69 94 ARG A O 1
ATOM 778 N N . TYR A 1 95 ? -28.612 -9.414 11.763 1.00 47.53 95 TYR A N 1
ATOM 779 C CA . TYR A 1 95 ? -29.029 -8.321 10.891 1.00 47.53 95 TYR A CA 1
ATOM 780 C C . TYR A 1 95 ? -28.305 -8.474 9.554 1.00 47.53 95 TYR A C 1
ATOM 782 O O . TYR A 1 95 ? -27.156 -8.056 9.415 1.00 47.53 95 TYR A O 1
ATOM 790 N N . GLU A 1 96 ? -28.966 -9.145 8.612 1.00 45.91 96 GLU A N 1
ATOM 791 C CA . GLU A 1 96 ? -28.579 -9.140 7.200 1.00 45.91 96 GLU A CA 1
ATOM 792 C C . GLU A 1 96 ? -28.748 -7.712 6.636 1.00 45.91 96 GLU A C 1
ATOM 794 O O . GLU A 1 96 ? -29.687 -7.010 7.029 1.00 45.91 96 GLU A O 1
ATOM 799 N N . PRO A 1 97 ? -27.865 -7.234 5.739 1.00 47.75 97 PRO A N 1
ATOM 800 C CA . PRO A 1 97 ? -27.946 -5.884 5.170 1.00 47.75 97 PRO A CA 1
ATOM 801 C C . PRO A 1 97 ? -29.223 -5.631 4.356 1.00 47.75 97 PRO A C 1
ATOM 803 O O . PRO A 1 97 ? -29.600 -4.475 4.164 1.00 47.75 97 PRO A O 1
ATOM 806 N N . ASP A 1 98 ? -29.894 -6.691 3.906 1.00 45.56 98 ASP A N 1
ATOM 807 C CA . ASP A 1 98 ? -31.082 -6.606 3.054 1.00 45.56 98 ASP A CA 1
ATOM 808 C C . ASP A 1 98 ? -32.331 -6.090 3.793 1.00 45.56 98 ASP A C 1
ATOM 810 O O . ASP A 1 98 ? -33.231 -5.535 3.162 1.00 45.56 98 ASP A O 1
ATOM 814 N N . ASP A 1 99 ? -32.356 -6.141 5.132 1.00 48.00 99 ASP A N 1
ATOM 815 C CA . ASP A 1 99 ? -33.447 -5.571 5.941 1.00 48.00 99 ASP A CA 1
ATOM 816 C C . ASP A 1 99 ? -33.414 -4.023 6.003 1.00 48.00 99 ASP A C 1
ATOM 818 O O . ASP A 1 99 ? -34.326 -3.395 6.547 1.00 48.00 99 ASP A O 1
ATOM 822 N N . LEU A 1 100 ? -32.371 -3.375 5.457 1.00 48.66 100 LEU A N 1
ATOM 823 C CA . LEU A 1 100 ? -32.218 -1.910 5.432 1.00 48.66 100 LEU A CA 1
ATOM 824 C C . LEU A 1 100 ? -32.735 -1.244 4.150 1.00 48.66 100 LEU A C 1
ATOM 826 O O . LEU A 1 100 ? -32.743 -0.013 4.068 1.00 48.66 100 LEU A O 1
ATOM 830 N N . LEU A 1 101 ? -33.220 -2.007 3.169 1.00 47.50 101 LEU A N 1
ATOM 831 C CA . LEU A 1 101 ? -33.882 -1.444 1.992 1.00 47.50 101 LEU A CA 1
ATOM 832 C C . LEU A 1 101 ? -35.377 -1.228 2.259 1.00 47.50 101 LEU A C 1
ATOM 834 O O . LEU A 1 101 ? -36.239 -1.840 1.636 1.00 47.50 101 LEU A O 1
ATOM 838 N N . MET A 1 102 ? -35.702 -0.298 3.160 1.00 43.41 102 MET A N 1
ATOM 839 C CA . MET A 1 102 ? -37.027 0.327 3.129 1.00 43.41 102 MET A CA 1
ATOM 840 C C . MET A 1 102 ? -37.093 1.204 1.868 1.00 43.41 102 MET A C 1
ATOM 842 O O . MET A 1 102 ? -36.303 2.147 1.753 1.00 43.41 102 MET A O 1
ATOM 846 N N . PRO A 1 103 ? -37.994 0.938 0.902 1.00 36.34 103 PRO A N 1
ATOM 847 C CA . PRO A 1 103 ? -38.117 1.790 -0.268 1.00 36.34 103 PRO A CA 1
ATOM 848 C C . PRO A 1 103 ? -38.593 3.166 0.196 1.00 36.34 103 PRO A C 1
ATOM 850 O O . PRO A 1 103 ? -39.624 3.285 0.862 1.00 36.34 103 PRO A O 1
ATOM 853 N N . PHE A 1 104 ? -37.839 4.208 -0.163 1.00 40.16 104 PHE A N 1
ATOM 854 C CA . PHE A 1 104 ? -38.240 5.605 -0.019 1.00 40.16 104 PHE A CA 1
ATOM 855 C C . PHE A 1 104 ? -39.540 5.839 -0.799 1.00 40.16 104 PHE A C 1
ATOM 857 O O . PHE A 1 104 ? -39.527 6.256 -1.954 1.00 40.16 104 PHE A O 1
ATOM 864 N N . THR A 1 105 ? -40.682 5.547 -0.185 1.00 35.53 105 THR A N 1
ATOM 865 C CA . THR A 1 105 ? -41.991 5.827 -0.762 1.00 35.53 105 THR A CA 1
ATOM 866 C C . THR A 1 105 ? -42.676 6.920 0.042 1.00 35.53 105 THR A C 1
ATOM 868 O O . THR A 1 105 ? -43.185 6.729 1.137 1.00 35.53 105 THR A O 1
ATOM 871 N N . SER A 1 106 ? -42.640 8.092 -0.590 1.00 36.78 106 SER A N 1
ATOM 872 C CA . SER A 1 106 ? -43.718 9.070 -0.689 1.00 36.78 106 SER A CA 1
ATOM 873 C C . SER A 1 106 ? -44.218 9.733 0.600 1.00 36.78 106 SER A C 1
ATOM 875 O O . SER A 1 106 ? -45.059 9.239 1.344 1.00 36.78 106 SER A O 1
ATOM 877 N N . THR A 1 107 ? -43.755 10.971 0.759 1.00 46.44 107 THR A N 1
ATOM 878 C CA . THR A 1 107 ? -44.547 12.135 1.168 1.00 46.44 107 THR A CA 1
ATOM 879 C C . THR A 1 107 ? -46.063 11.956 1.019 1.00 46.44 107 THR A C 1
ATOM 881 O O . THR A 1 107 ? -46.593 12.162 -0.066 1.00 46.44 107 THR A O 1
ATOM 884 N N . LYS A 1 108 ? -46.769 11.740 2.135 1.00 38.28 108 LYS A N 1
ATOM 885 C CA . LYS A 1 108 ? -47.961 12.524 2.515 1.00 38.28 108 LYS A CA 1
ATOM 886 C C . LYS A 1 108 ? -48.073 12.582 4.040 1.00 38.28 108 LYS A C 1
ATOM 888 O O . LYS A 1 108 ? -48.424 11.608 4.694 1.00 38.28 108 LYS A O 1
ATOM 893 N N . GLN A 1 109 ? -47.782 13.757 4.596 1.00 40.97 109 GLN A N 1
ATOM 894 C CA . GLN A 1 109 ? -48.291 14.155 5.908 1.00 40.97 109 GLN A CA 1
ATOM 895 C C . GLN A 1 109 ? -49.828 14.173 5.879 1.00 40.97 109 GLN A C 1
ATOM 897 O O . GLN A 1 109 ? -50.402 14.579 4.867 1.00 40.97 109 GLN A O 1
ATOM 902 N N . PRO A 1 110 ? -50.489 13.928 7.018 1.00 40.84 110 PRO A N 1
ATOM 903 C CA . PRO A 1 110 ? -51.667 14.692 7.371 1.00 40.84 110 PRO A CA 1
ATOM 904 C C . PRO A 1 110 ? -51.334 15.529 8.609 1.00 40.84 110 PRO A C 1
ATOM 906 O O . PRO A 1 110 ? -51.234 15.016 9.722 1.00 40.84 110 PRO A O 1
ATOM 909 N N . PHE A 1 111 ? -51.138 16.833 8.408 1.00 37.97 111 PHE A N 1
ATOM 910 C CA . PHE A 1 111 ? -51.228 17.796 9.498 1.00 37.97 111 PHE A CA 1
ATOM 911 C C . PHE A 1 111 ? -52.681 18.248 9.655 1.00 37.97 111 PHE A C 1
ATOM 913 O O . PHE A 1 111 ? -53.300 18.709 8.701 1.00 37.97 111 PHE A O 1
ATOM 920 N N . SER A 1 112 ? -53.126 18.168 10.910 1.00 41.66 112 SER A N 1
ATOM 921 C CA . SER A 1 112 ? -54.050 19.058 11.623 1.00 41.66 112 SER A CA 1
ATOM 922 C C . SER A 1 112 ? -55.504 19.224 11.176 1.00 41.66 112 SER A C 1
ATOM 924 O O . SER A 1 112 ? -55.797 19.567 10.038 1.00 41.66 112 SER A O 1
ATOM 926 N N . GLY A 1 113 ? -56.366 19.272 12.195 1.00 36.25 113 GLY A N 1
ATOM 927 C CA . GLY A 1 113 ? -57.308 20.385 12.326 1.00 36.25 113 GLY A CA 1
ATOM 928 C C . GLY A 1 113 ? -58.750 19.947 12.496 1.00 36.25 113 GLY A C 1
ATOM 929 O O . GLY A 1 113 ? -59.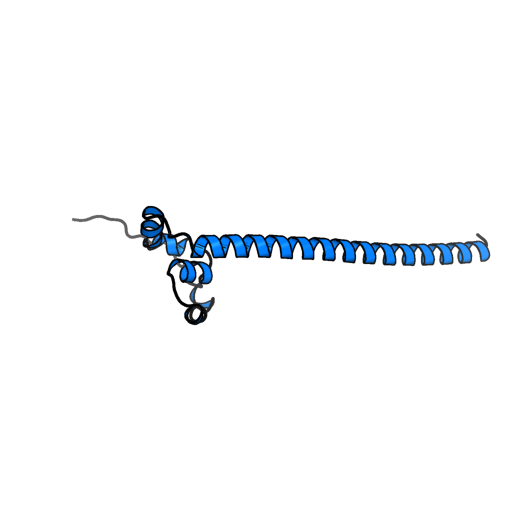331 19.358 11.595 1.00 36.25 113 GLY A O 1
ATOM 930 N N . GLY A 1 114 ? -59.312 20.236 13.667 1.00 37.50 114 GLY A N 1
ATOM 931 C CA . GLY A 1 114 ? -60.656 19.827 14.039 1.00 37.50 114 GLY A CA 1
ATOM 932 C C . GLY A 1 114 ? -61.782 20.678 13.462 1.00 37.50 114 GLY A C 1
ATOM 933 O O . GLY A 1 114 ? -61.577 21.787 12.970 1.00 37.50 114 GLY A O 1
ATOM 934 N N . LYS A 1 115 ? -62.989 20.147 13.622 1.00 37.72 115 LYS A N 1
ATOM 935 C CA . LYS A 1 115 ? -64.093 20.724 14.394 1.00 37.72 115 LYS A CA 1
ATOM 936 C C . LYS A 1 115 ? -65.031 19.592 14.788 1.00 37.72 115 LYS A C 1
ATOM 938 O O . LYS A 1 115 ? -65.132 18.635 13.992 1.00 37.72 115 LYS A O 1
#